Protein AF-A0A6V8ENW2-F1 (afdb_monomer_lite)

Foldseek 3Di:
DPDDLVVLVVQVVVVVVVPDPDDDDLLNNLCSLVPPPDDPVLVVVLVVVVVVDDPDDDSSNSSVVSVVSVVVVVVVD

Sequence (77 aa):
MPIDDEESVKRLNHLLDSSDKKSIGIDSIINTIIGEDADDEIKQLVKIALDNFGAGITMKELAEGVMNLYKWRESQC

Secondary structure (DSSP, 8-state):
----HHHHHHHHHHHHHH--SS---HHHHHHHHHGGG--HHHHHHHHHHHHHS-S---HHHHHHHHHHHHHHHHTT-

Radius of gyration: 12.24 Å; chains: 1; bounding box: 31×27×26 Å

pLDDT: mean 75.37, std 12.35, range [44.38, 88.31]

Structure (mmCIF, N/CA/C/O backbone):
data_AF-A0A6V8ENW2-F1
#
_entry.id   AF-A0A6V8ENW2-F1
#
loop_
_atom_site.group_PDB
_atom_site.id
_atom_site.type_symbol
_atom_site.label_atom_id
_atom_site.label_alt_id
_atom_site.label_comp_id
_atom_site.label_asym_id
_atom_site.label_entity_id
_atom_site.label_seq_id
_atom_site.pdbx_PDB_ins_code
_atom_site.Cartn_x
_atom_site.Cartn_y
_atom_site.Cartn_z
_atom_site.occupancy
_atom_site.B_iso_or_equiv
_atom_site.auth_seq_id
_atom_site.auth_comp_id
_atom_site.auth_asym_id
_atom_site.auth_atom_id
_atom_site.pdbx_PDB_model_num
ATOM 1 N N . MET A 1 1 ? 17.488 8.848 -5.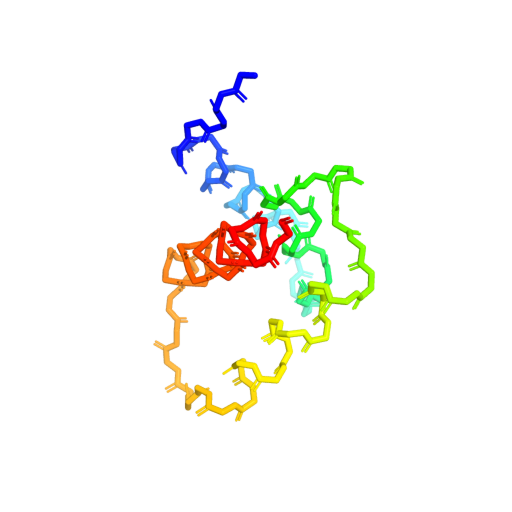234 1.00 44.38 1 MET A N 1
ATOM 2 C CA . MET A 1 1 ? 17.725 8.746 -3.775 1.00 44.38 1 MET A CA 1
ATOM 3 C C . MET A 1 1 ? 16.789 7.671 -3.260 1.00 44.38 1 MET A C 1
ATOM 5 O O . MET A 1 1 ? 15.634 7.725 -3.665 1.00 44.38 1 MET A O 1
ATOM 9 N N . PRO A 1 2 ? 17.243 6.684 -2.470 1.00 47.12 2 PRO A N 1
ATOM 10 C CA . PRO A 1 2 ? 16.310 5.752 -1.855 1.00 47.12 2 PRO A CA 1
ATOM 11 C C . PRO A 1 2 ? 15.464 6.549 -0.860 1.00 47.12 2 PRO A C 1
ATOM 13 O O . PRO A 1 2 ? 16.010 7.294 -0.049 1.00 47.12 2 PRO A O 1
ATOM 16 N N . ILE A 1 3 ? 14.144 6.473 -0.995 1.00 52.34 3 ILE A N 1
ATOM 17 C CA . ILE A 1 3 ? 13.227 7.053 -0.019 1.00 52.34 3 ILE A CA 1
ATOM 18 C C . ILE A 1 3 ? 13.391 6.224 1.254 1.00 52.34 3 ILE A C 1
ATOM 20 O O . ILE A 1 3 ? 13.082 5.034 1.256 1.00 52.34 3 ILE A O 1
ATOM 24 N N . ASP A 1 4 ? 13.962 6.839 2.290 1.00 60.94 4 ASP A N 1
ATOM 2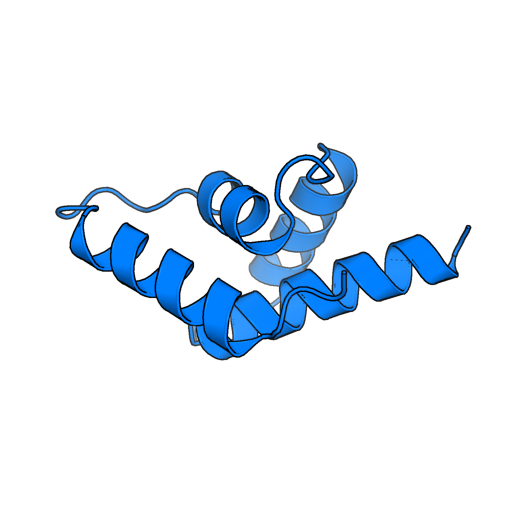5 C CA . ASP A 1 4 ? 14.060 6.262 3.627 1.00 60.94 4 ASP A CA 1
ATOM 26 C C . ASP A 1 4 ? 12.645 5.934 4.120 1.00 60.94 4 ASP A C 1
ATOM 28 O O . ASP A 1 4 ? 11.758 6.794 4.117 1.00 60.94 4 ASP A O 1
ATOM 32 N N . ASP A 1 5 ? 12.431 4.687 4.545 1.00 61.97 5 ASP A N 1
ATOM 33 C CA . ASP A 1 5 ? 11.121 4.142 4.931 1.00 61.97 5 ASP A CA 1
ATOM 34 C C . ASP A 1 5 ? 10.420 4.996 6.014 1.00 61.97 5 ASP A C 1
ATOM 36 O O . ASP A 1 5 ? 9.191 5.038 6.110 1.00 61.97 5 ASP A O 1
ATOM 40 N N . GLU A 1 6 ? 11.194 5.750 6.799 1.00 68.44 6 GLU A N 1
ATOM 41 C CA . GLU A 1 6 ? 10.705 6.665 7.831 1.00 68.44 6 GLU A CA 1
ATOM 42 C C . GLU A 1 6 ? 9.984 7.905 7.261 1.00 68.44 6 GLU A C 1
ATOM 44 O O . GLU A 1 6 ? 9.015 8.395 7.854 1.00 68.44 6 GLU A O 1
ATOM 49 N N . GLU A 1 7 ? 10.409 8.410 6.096 1.00 71.81 7 GLU A N 1
ATOM 50 C CA . GLU A 1 7 ? 9.782 9.577 5.463 1.00 71.81 7 GLU A CA 1
ATOM 51 C C . GLU A 1 7 ? 8.421 9.209 4.854 1.00 71.81 7 GLU A C 1
ATOM 53 O O . GLU A 1 7 ? 7.437 9.938 5.023 1.00 71.81 7 GLU A O 1
ATOM 58 N N . SER A 1 8 ? 8.330 8.027 4.237 1.00 69.31 8 SER A N 1
ATOM 59 C CA . SER A 1 8 ? 7.083 7.462 3.705 1.00 69.31 8 SER A CA 1
ATOM 60 C C . SER A 1 8 ? 6.031 7.275 4.799 1.00 69.31 8 SER A C 1
ATOM 62 O O . SER A 1 8 ? 4.868 7.653 4.630 1.00 69.31 8 SER A O 1
ATOM 64 N N . VAL A 1 9 ? 6.441 6.762 5.964 1.00 73.62 9 VAL A N 1
ATOM 65 C CA . VAL A 1 9 ? 5.548 6.562 7.114 1.00 73.62 9 VAL A CA 1
ATOM 66 C C . VAL A 1 9 ? 5.062 7.897 7.687 1.00 73.62 9 VAL A C 1
ATOM 68 O O . VAL A 1 9 ? 3.889 8.017 8.053 1.00 73.62 9 VAL A O 1
ATOM 71 N N . LYS A 1 10 ? 5.908 8.933 7.737 1.00 77.06 10 LYS A N 1
ATOM 72 C CA . LYS A 1 10 ? 5.482 10.279 8.161 1.00 77.06 10 LYS A CA 1
ATOM 73 C C . LYS A 1 10 ? 4.451 10.890 7.216 1.00 77.06 10 LYS A C 1
ATOM 75 O O . LYS A 1 10 ? 3.455 11.439 7.687 1.00 77.06 10 LYS A O 1
ATOM 80 N N . ARG A 1 11 ? 4.650 10.766 5.902 1.00 73.12 11 ARG A N 1
ATOM 81 C CA . ARG A 1 11 ? 3.702 11.265 4.890 1.00 73.12 11 ARG A CA 1
ATOM 82 C C . ARG A 1 11 ? 2.351 10.554 4.973 1.00 73.12 11 ARG A C 1
ATOM 84 O O . ARG A 1 11 ? 1.313 11.209 4.922 1.00 73.12 11 ARG A O 1
ATOM 91 N N . LEU A 1 12 ? 2.362 9.238 5.189 1.00 69.75 12 LEU A N 1
ATOM 92 C CA . LEU A 1 12 ? 1.147 8.450 5.410 1.00 69.75 12 LEU A CA 1
ATOM 93 C C . LEU A 1 12 ? 0.392 8.875 6.670 1.00 69.75 12 LEU A C 1
ATOM 95 O O . LEU A 1 12 ? -0.819 9.074 6.611 1.00 69.75 12 LEU A O 1
ATOM 99 N N . ASN A 1 13 ? 1.093 9.066 7.790 1.00 70.62 13 ASN A N 1
ATOM 100 C CA . ASN A 1 13 ? 0.469 9.540 9.028 1.00 70.62 13 ASN A CA 1
ATOM 101 C C . ASN A 1 13 ? -0.149 10.933 8.858 1.00 70.62 13 ASN A C 1
ATOM 103 O O . ASN A 1 13 ? -1.267 11.155 9.306 1.00 70.62 13 ASN A O 1
ATOM 107 N N . HIS A 1 14 ? 0.519 11.845 8.149 1.00 72.75 14 HIS A N 1
ATOM 108 C CA . HIS A 1 14 ? -0.032 13.174 7.879 1.00 72.75 14 HIS A CA 1
ATOM 109 C C . HIS A 1 14 ? -1.294 13.125 7.000 1.00 72.75 14 HIS A C 1
ATOM 111 O O . HIS A 1 14 ? -2.231 13.896 7.211 1.00 72.75 14 HIS A O 1
ATOM 117 N N . LEU A 1 15 ? -1.354 12.211 6.026 1.00 69.38 15 LEU A N 1
ATOM 118 C CA . LEU A 1 15 ? -2.559 11.997 5.220 1.00 69.38 15 LEU A CA 1
ATOM 119 C C . LEU A 1 15 ? -3.704 11.403 6.035 1.00 69.38 15 LEU A C 1
ATOM 121 O O . LEU A 1 15 ? -4.841 11.812 5.832 1.00 69.38 15 LEU A O 1
ATOM 125 N N . LEU A 1 16 ? -3.417 10.485 6.957 1.00 64.81 16 LEU A N 1
ATOM 126 C CA . LEU A 1 16 ? -4.403 9.913 7.880 1.00 64.81 16 LEU A CA 1
ATOM 127 C C . LEU A 1 16 ? -4.980 10.970 8.823 1.00 64.81 16 LEU A C 1
ATOM 129 O O . LEU A 1 16 ? -6.195 11.022 8.988 1.00 64.81 16 LEU A O 1
ATOM 133 N N . ASP A 1 17 ? -4.128 11.843 9.362 1.00 64.62 17 ASP A N 1
ATOM 134 C CA . ASP A 1 17 ? -4.525 12.933 10.262 1.00 64.62 17 ASP A CA 1
ATOM 135 C C . ASP A 1 17 ? -5.345 14.012 9.530 1.00 64.62 17 ASP A C 1
ATOM 137 O O . ASP A 1 17 ? -6.316 14.544 10.059 1.00 64.62 17 ASP A O 1
ATOM 141 N N . SER A 1 18 ? -5.009 14.279 8.262 1.00 59.94 18 SER A N 1
ATOM 142 C CA . SER A 1 18 ? -5.733 15.240 7.413 1.00 59.94 18 SER A CA 1
ATOM 143 C C . SER A 1 18 ? -7.023 14.671 6.804 1.00 59.94 18 SER A C 1
ATOM 145 O O . SER A 1 18 ? -7.857 15.422 6.295 1.00 59.94 18 SER A O 1
ATOM 147 N N . SER A 1 19 ? -7.194 13.346 6.811 1.00 53.25 19 SER A N 1
ATOM 148 C CA . SER A 1 19 ? -8.357 12.671 6.233 1.00 53.25 19 SER A CA 1
ATOM 149 C C . SER A 1 19 ? -9.413 12.446 7.303 1.00 53.25 19 SER A C 1
ATOM 151 O O . SER A 1 19 ? -9.640 11.335 7.775 1.00 53.25 19 SER A O 1
ATOM 153 N N . ASP A 1 20 ? -10.093 13.530 7.660 1.00 47.56 20 ASP A N 1
ATOM 154 C CA . ASP A 1 20 ? -11.310 13.528 8.466 1.00 47.56 20 ASP A CA 1
ATOM 155 C C . ASP A 1 20 ? -12.339 12.533 7.880 1.00 47.56 20 ASP A C 1
ATOM 157 O O . ASP A 1 20 ? -13.056 12.829 6.921 1.00 47.56 20 ASP A O 1
ATOM 161 N N . LYS A 1 21 ? -12.372 11.303 8.416 1.00 47.03 21 LYS A N 1
ATOM 162 C CA . LYS A 1 21 ? -13.400 10.256 8.217 1.00 47.03 21 LYS A CA 1
ATOM 163 C C . LYS A 1 21 ? -13.803 9.903 6.775 1.00 47.03 21 LYS A C 1
ATOM 165 O O . LYS A 1 21 ? -14.810 9.221 6.577 1.00 47.03 21 LYS A O 1
ATOM 170 N N . LYS A 1 22 ? -13.036 10.292 5.759 1.00 44.88 22 LYS A N 1
ATOM 171 C CA . LYS A 1 22 ? -13.177 9.757 4.401 1.00 44.88 22 LYS A CA 1
ATOM 172 C C . LYS A 1 22 ? -12.199 8.611 4.248 1.00 44.88 22 LYS A C 1
ATOM 174 O O . LYS A 1 22 ? -11.005 8.802 4.433 1.00 44.88 22 LYS A O 1
ATOM 179 N N . SER A 1 23 ? -12.733 7.435 3.921 1.00 51.69 23 SER A N 1
ATOM 180 C CA . SER A 1 23 ? -11.966 6.257 3.516 1.00 51.69 23 SER A CA 1
ATOM 181 C C . SER A 1 23 ? -10.843 6.694 2.578 1.00 51.69 23 SER A C 1
ATOM 183 O O . SER A 1 23 ? -11.113 7.052 1.431 1.00 51.69 23 SER A O 1
ATOM 185 N N . ILE A 1 24 ? -9.605 6.723 3.073 1.00 63.12 24 ILE A N 1
ATOM 186 C CA . ILE A 1 24 ? -8.450 6.998 2.227 1.00 63.12 24 ILE A CA 1
ATOM 187 C C . ILE A 1 24 ? -8.415 5.871 1.206 1.00 63.12 24 ILE A C 1
ATOM 189 O O . ILE A 1 24 ? -8.358 4.694 1.565 1.00 63.12 24 ILE A O 1
ATOM 193 N N . GLY A 1 25 ? -8.527 6.233 -0.069 1.00 73.00 25 GLY A N 1
ATOM 194 C CA . GLY A 1 25 ? -8.436 5.264 -1.146 1.00 73.00 25 GLY A CA 1
ATOM 195 C C . GLY A 1 25 ? -7.055 4.620 -1.135 1.00 73.00 25 GLY A C 1
ATOM 196 O O . GLY A 1 25 ? -6.048 5.314 -0.989 1.00 73.00 25 GLY A O 1
ATOM 197 N N . ILE A 1 26 ? -7.005 3.303 -1.330 1.00 76.19 26 ILE A N 1
ATOM 198 C CA . ILE A 1 26 ? -5.758 2.544 -1.509 1.00 76.19 26 ILE A CA 1
ATOM 199 C C . ILE A 1 26 ? -4.864 3.207 -2.570 1.00 76.19 26 ILE A C 1
ATOM 201 O O . ILE A 1 26 ? -3.657 3.308 -2.380 1.00 76.19 26 ILE A O 1
ATOM 205 N N . ASP A 1 27 ? -5.452 3.771 -3.627 1.00 81.44 27 ASP A N 1
ATOM 206 C CA . ASP A 1 27 ? -4.731 4.523 -4.658 1.00 81.44 27 ASP A CA 1
ATOM 207 C C . ASP A 1 27 ? -3.965 5.741 -4.101 1.00 81.44 27 ASP A C 1
ATOM 209 O O . ASP A 1 27 ? -2.828 5.989 -4.497 1.00 81.44 27 ASP A O 1
ATOM 213 N N . SER A 1 28 ? -4.536 6.479 -3.141 1.00 81.81 28 SER A N 1
ATOM 214 C CA . SER A 1 28 ? -3.847 7.602 -2.485 1.00 81.81 28 SER A CA 1
ATOM 215 C C . SER A 1 28 ? -2.681 7.127 -1.620 1.00 81.81 28 SER A C 1
ATOM 217 O O . SER A 1 28 ? -1.638 7.778 -1.592 1.00 81.81 28 SER A O 1
ATOM 219 N N . ILE A 1 29 ? -2.835 5.987 -0.943 1.00 81.94 29 ILE A N 1
ATOM 220 C CA . ILE A 1 29 ? -1.769 5.375 -0.139 1.00 81.94 29 ILE A CA 1
ATOM 221 C C . ILE A 1 29 ? -0.600 4.972 -1.039 1.00 81.94 29 ILE A C 1
ATOM 223 O O . ILE A 1 29 ? 0.540 5.337 -0.764 1.00 81.94 29 ILE A O 1
ATOM 227 N N . ILE A 1 30 ? -0.885 4.299 -2.153 1.00 83.81 30 ILE A N 1
ATOM 228 C CA . ILE A 1 30 ? 0.134 3.837 -3.103 1.00 83.81 30 ILE A CA 1
ATOM 229 C C . ILE A 1 30 ? 0.885 5.021 -3.712 1.00 83.81 30 ILE A C 1
ATOM 231 O O . ILE A 1 30 ? 2.113 5.037 -3.684 1.00 83.81 30 ILE A O 1
ATOM 235 N N . ASN A 1 31 ? 0.166 6.052 -4.169 1.00 85.06 31 ASN A N 1
ATOM 236 C CA . ASN A 1 31 ? 0.781 7.270 -4.706 1.00 85.06 31 ASN A CA 1
ATOM 237 C C . ASN A 1 31 ? 1.651 7.994 -3.667 1.00 85.06 31 ASN A C 1
ATOM 239 O O . ASN A 1 31 ? 2.616 8.657 -4.022 1.00 85.06 31 ASN A O 1
ATOM 243 N N . THR A 1 32 ? 1.331 7.873 -2.378 1.00 86.25 32 THR A N 1
ATOM 244 C CA . THR A 1 32 ? 2.139 8.472 -1.305 1.00 86.25 32 THR A CA 1
ATOM 245 C C . THR A 1 32 ? 3.437 7.709 -1.069 1.00 86.25 32 THR A C 1
ATOM 247 O O . THR A 1 32 ? 4.457 8.325 -0.768 1.00 86.25 32 THR A O 1
ATOM 250 N N . ILE A 1 33 ? 3.391 6.379 -1.178 1.00 84.12 33 ILE A N 1
ATOM 251 C CA . ILE A 1 33 ? 4.533 5.495 -0.917 1.00 84.12 33 ILE A CA 1
ATOM 252 C C . ILE A 1 33 ? 5.500 5.484 -2.102 1.00 84.12 33 ILE A C 1
ATOM 254 O O . ILE A 1 33 ? 6.705 5.598 -1.906 1.00 84.12 33 ILE A O 1
ATOM 258 N N . ILE A 1 34 ? 4.971 5.332 -3.317 1.00 82.56 34 ILE A N 1
ATOM 259 C CA . ILE A 1 34 ? 5.766 5.161 -4.541 1.00 82.56 34 ILE A CA 1
ATOM 260 C C . ILE A 1 34 ? 6.026 6.508 -5.233 1.00 82.56 34 ILE A C 1
ATOM 262 O O . ILE A 1 34 ? 7.053 6.684 -5.879 1.00 82.56 34 ILE A O 1
ATOM 266 N N . GLY A 1 35 ? 5.151 7.500 -5.054 1.00 82.75 35 GLY A N 1
ATOM 267 C CA . GLY A 1 35 ? 5.296 8.804 -5.697 1.00 82.75 35 GLY A CA 1
ATOM 268 C C . GLY A 1 35 ? 4.867 8.783 -7.164 1.00 82.75 35 GLY A C 1
ATOM 269 O O . GLY A 1 35 ? 3.862 8.171 -7.520 1.00 82.75 35 GLY A O 1
ATOM 270 N N . GLU A 1 36 ? 5.610 9.491 -8.013 1.00 79.69 36 GLU A N 1
ATOM 271 C CA . GLU A 1 36 ? 5.284 9.680 -9.436 1.00 79.69 36 GLU A CA 1
ATOM 272 C C . GLU A 1 36 ? 5.416 8.392 -10.266 1.00 79.69 36 GLU A C 1
ATOM 274 O O . GLU A 1 36 ? 4.789 8.282 -11.316 1.00 79.69 36 GLU A O 1
ATOM 279 N N . ASP A 1 37 ? 6.151 7.397 -9.760 1.00 79.62 37 ASP A N 1
ATOM 280 C CA . ASP A 1 37 ? 6.316 6.080 -10.389 1.00 79.62 37 ASP A CA 1
ATOM 281 C C . ASP A 1 37 ? 5.113 5.140 -10.151 1.00 79.62 37 ASP A C 1
ATOM 283 O O . ASP A 1 37 ? 5.115 3.988 -10.582 1.00 79.62 37 ASP A O 1
ATOM 287 N N . ALA A 1 38 ? 4.073 5.607 -9.449 1.00 83.56 38 ALA A N 1
ATOM 288 C CA . ALA A 1 38 ? 2.867 4.834 -9.168 1.00 83.56 38 ALA A CA 1
ATOM 289 C C . ALA A 1 38 ? 1.926 4.752 -10.386 1.00 83.56 38 ALA A C 1
ATOM 291 O O . ALA A 1 38 ? 1.004 5.560 -10.563 1.00 83.56 38 ALA A O 1
ATOM 292 N N . ASP A 1 39 ? 2.105 3.722 -11.202 1.00 86.88 39 ASP A N 1
ATOM 293 C CA . ASP A 1 39 ? 1.256 3.406 -12.350 1.00 86.88 39 ASP A CA 1
ATOM 294 C C . ASP A 1 39 ? 0.046 2.513 -11.992 1.00 86.88 39 ASP A C 1
ATOM 296 O O . ASP A 1 39 ? -0.196 2.154 -10.836 1.00 86.88 39 ASP A O 1
ATOM 300 N N . ASP A 1 40 ? -0.791 2.204 -12.983 1.00 86.00 40 ASP A N 1
ATOM 301 C CA . ASP A 1 40 ? -2.004 1.407 -12.771 1.00 86.00 40 ASP A CA 1
ATOM 302 C C . ASP A 1 40 ? -1.719 -0.079 -12.506 1.00 86.00 40 ASP A C 1
ATOM 304 O O . ASP A 1 40 ? -2.500 -0.726 -11.803 1.00 86.00 40 ASP A O 1
ATOM 308 N N . GLU A 1 41 ? -0.597 -0.622 -12.991 1.00 86.12 41 GLU A N 1
ATOM 309 C CA . GLU A 1 41 ? -0.225 -2.021 -12.768 1.00 86.12 41 GLU A CA 1
ATOM 310 C C . GLU A 1 41 ? 0.105 -2.254 -11.293 1.00 86.12 41 GLU A C 1
ATOM 312 O O . GLU A 1 41 ? -0.469 -3.144 -10.658 1.00 86.12 41 GLU A O 1
ATOM 317 N N . ILE A 1 42 ? 0.947 -1.397 -10.701 1.00 86.25 42 ILE A N 1
ATOM 318 C CA . ILE A 1 42 ? 1.279 -1.516 -9.277 1.00 86.25 42 ILE A CA 1
ATOM 319 C C . ILE A 1 42 ? 0.044 -1.306 -8.392 1.00 86.25 42 ILE A C 1
ATOM 321 O O . ILE A 1 42 ? -0.121 -1.994 -7.382 1.00 86.25 42 ILE A O 1
ATOM 325 N N . LYS A 1 43 ? -0.892 -0.439 -8.805 1.00 87.25 43 LYS A N 1
ATOM 326 C CA . LYS A 1 43 ? -2.167 -0.256 -8.096 1.00 87.25 43 LYS A CA 1
ATOM 327 C C . LYS A 1 43 ? -3.040 -1.498 -8.124 1.00 87.25 43 LYS A C 1
ATOM 329 O O . LYS A 1 43 ? -3.641 -1.838 -7.103 1.00 87.25 43 LYS A O 1
ATOM 334 N N . GLN A 1 44 ? -3.108 -2.187 -9.258 1.00 87.81 44 GLN A N 1
ATOM 335 C CA . GLN A 1 44 ? -3.837 -3.447 -9.356 1.00 87.81 44 GLN A CA 1
ATOM 336 C C . GLN A 1 44 ? -3.178 -4.553 -8.535 1.00 87.81 44 GLN A C 1
ATOM 338 O O . GLN A 1 44 ? -3.878 -5.250 -7.804 1.00 87.81 44 GLN A O 1
ATOM 343 N N . LEU A 1 45 ? -1.851 -4.676 -8.586 1.00 87.19 45 LEU A N 1
ATOM 344 C CA . LEU A 1 45 ? -1.118 -5.675 -7.809 1.00 87.19 45 LEU A CA 1
ATOM 345 C C . LEU A 1 45 ? -1.339 -5.502 -6.301 1.00 87.19 45 LEU A C 1
ATOM 347 O O . LEU A 1 45 ? -1.625 -6.473 -5.602 1.00 87.19 45 LEU A O 1
ATOM 351 N N . VAL A 1 46 ? -1.283 -4.263 -5.805 1.00 86.06 46 VAL A N 1
ATOM 352 C CA . VAL A 1 46 ? -1.546 -3.958 -4.392 1.00 86.06 46 VAL A CA 1
ATOM 353 C C . VAL A 1 46 ? -3.000 -4.247 -4.019 1.00 86.06 46 VAL A C 1
ATOM 355 O O . VAL A 1 46 ? -3.245 -4.821 -2.961 1.00 86.06 46 VAL A O 1
ATOM 358 N N . LYS A 1 47 ? -3.972 -3.905 -4.875 1.00 85.88 47 LYS A N 1
ATOM 359 C CA . LYS A 1 47 ? -5.391 -4.232 -4.641 1.00 85.88 47 LYS A CA 1
ATOM 360 C C . LYS A 1 47 ? -5.615 -5.739 -4.548 1.00 85.88 47 LYS A C 1
ATOM 362 O O . LYS A 1 47 ? -6.229 -6.185 -3.590 1.00 85.88 47 LYS A O 1
ATOM 367 N N . ILE A 1 48 ? -5.058 -6.520 -5.475 1.00 86.75 48 ILE A N 1
ATOM 368 C CA . ILE A 1 48 ? -5.145 -7.990 -5.456 1.00 86.75 48 ILE A CA 1
ATOM 369 C C . ILE A 1 48 ? -4.498 -8.554 -4.188 1.00 86.75 48 ILE A C 1
ATOM 371 O O . ILE A 1 48 ? -5.058 -9.448 -3.556 1.00 86.75 48 ILE A O 1
ATOM 375 N N . ALA A 1 49 ? -3.332 -8.029 -3.798 1.00 85.06 49 ALA A N 1
ATOM 376 C CA . ALA A 1 49 ? -2.659 -8.445 -2.576 1.00 85.06 49 ALA A CA 1
ATOM 377 C C . ALA A 1 49 ? -3.519 -8.157 -1.340 1.00 85.06 49 ALA A C 1
ATOM 379 O O . ALA A 1 49 ? -3.651 -9.033 -0.496 1.00 85.06 49 ALA A O 1
ATOM 380 N N . LEU A 1 50 ? -4.144 -6.978 -1.260 1.00 81.56 50 LEU A N 1
ATOM 381 C CA . LEU A 1 50 ? -5.008 -6.586 -0.145 1.00 81.56 50 LEU A CA 1
ATOM 382 C C . LEU A 1 50 ? -6.339 -7.334 -0.104 1.00 81.56 50 LEU A C 1
ATOM 384 O O . LEU A 1 50 ? -6.791 -7.655 0.984 1.00 81.56 50 LEU A O 1
ATOM 388 N N . ASP A 1 51 ? -6.948 -7.645 -1.247 1.00 82.25 51 ASP A N 1
ATOM 389 C CA . ASP A 1 51 ? -8.149 -8.492 -1.305 1.00 82.25 51 ASP A CA 1
ATOM 390 C C . ASP A 1 51 ? -7.861 -9.907 -0.776 1.00 82.25 51 ASP A C 1
ATOM 392 O O . ASP A 1 51 ? -8.720 -10.552 -0.176 1.00 82.25 51 ASP A O 1
ATOM 396 N N . ASN A 1 52 ? -6.631 -10.387 -0.980 1.00 79.50 52 ASN A N 1
ATOM 397 C CA . ASN A 1 52 ? -6.185 -11.702 -0.526 1.00 79.50 52 ASN A CA 1
ATOM 398 C C . ASN A 1 52 ? -5.627 -11.679 0.911 1.00 79.50 52 ASN A C 1
ATOM 400 O O . ASN A 1 52 ? -5.570 -12.709 1.585 1.00 79.50 52 ASN A O 1
ATOM 404 N N . PHE A 1 53 ? -5.217 -10.505 1.394 1.00 70.19 53 PHE A N 1
ATOM 405 C CA . PHE A 1 53 ? -4.766 -10.298 2.763 1.00 70.19 53 PHE A CA 1
ATOM 406 C C . PHE A 1 53 ? -5.986 -10.008 3.643 1.00 70.19 53 PHE A C 1
ATOM 408 O O . PHE A 1 53 ? -6.632 -8.974 3.524 1.00 70.19 53 PHE A O 1
ATOM 415 N N . GLY A 1 54 ? -6.334 -10.941 4.530 1.00 59.31 54 GLY A N 1
ATOM 416 C CA . GLY A 1 54 ? -7.482 -10.782 5.426 1.00 59.31 54 GLY A CA 1
ATOM 417 C C . GLY A 1 54 ? -7.438 -9.502 6.281 1.00 59.31 54 GLY A C 1
ATOM 418 O O . GLY A 1 54 ? -6.425 -8.809 6.380 1.00 59.31 54 GLY A O 1
ATOM 419 N N . ALA A 1 55 ? -8.555 -9.191 6.947 1.00 64.25 55 ALA A N 1
ATOM 420 C CA . ALA A 1 55 ? -8.670 -8.002 7.790 1.00 64.25 55 ALA A CA 1
ATOM 421 C C . ALA A 1 55 ? -7.637 -8.011 8.936 1.00 64.25 55 ALA A C 1
ATOM 423 O O . ALA A 1 55 ? -7.644 -8.919 9.767 1.00 64.25 55 ALA A O 1
ATOM 424 N N . GLY A 1 56 ? -6.785 -6.981 8.998 1.00 66.38 56 GLY A N 1
ATOM 425 C CA . GLY A 1 56 ? -5.814 -6.811 10.087 1.00 66.38 56 GLY A CA 1
ATOM 426 C C . GLY A 1 56 ? -4.447 -6.227 9.718 1.00 66.38 56 GLY A C 1
ATOM 427 O O . GLY A 1 56 ? -3.548 -6.310 10.545 1.00 66.38 56 GLY A O 1
ATOM 428 N N . ILE A 1 57 ? -4.262 -5.651 8.525 1.00 73.69 57 ILE A N 1
ATOM 429 C CA . ILE A 1 57 ? -3.000 -4.992 8.153 1.00 73.69 57 ILE A CA 1
ATOM 430 C C . ILE A 1 57 ? -2.844 -3.651 8.874 1.00 73.69 57 ILE A C 1
ATOM 432 O O . ILE A 1 57 ? -3.739 -2.802 8.848 1.00 73.69 57 ILE A O 1
ATOM 436 N N . THR A 1 58 ? -1.683 -3.440 9.492 1.00 80.81 58 THR A N 1
ATOM 437 C CA . THR A 1 58 ? -1.282 -2.116 9.976 1.00 80.81 58 THR A CA 1
ATOM 438 C C . THR A 1 58 ? -0.767 -1.252 8.825 1.00 80.81 58 THR A C 1
ATOM 440 O O . THR A 1 58 ? -0.273 -1.752 7.817 1.00 80.81 58 THR A O 1
ATOM 443 N N . MET A 1 59 ? -0.805 0.076 8.969 1.00 75.25 59 MET A N 1
ATOM 444 C CA . MET A 1 59 ? -0.298 0.965 7.911 1.00 75.25 59 MET A CA 1
ATOM 445 C C . MET A 1 59 ? 1.193 0.799 7.619 1.00 75.25 59 MET A C 1
ATOM 447 O O . MET A 1 59 ? 1.627 1.056 6.498 1.00 75.25 59 MET A O 1
ATOM 451 N N . LYS A 1 60 ? 1.969 0.342 8.604 1.00 79.62 60 LYS A N 1
ATOM 452 C CA . LYS A 1 60 ? 3.379 0.018 8.406 1.00 79.62 60 LYS A CA 1
ATOM 453 C C . LYS A 1 60 ? 3.532 -1.200 7.490 1.00 79.62 60 LYS A C 1
ATOM 455 O O . LYS A 1 60 ? 4.228 -1.112 6.488 1.00 79.62 60 LYS A O 1
ATOM 460 N N . GLU A 1 61 ? 2.809 -2.280 7.779 1.00 82.25 61 GLU A N 1
ATOM 461 C CA . GLU A 1 61 ? 2.814 -3.494 6.951 1.00 82.2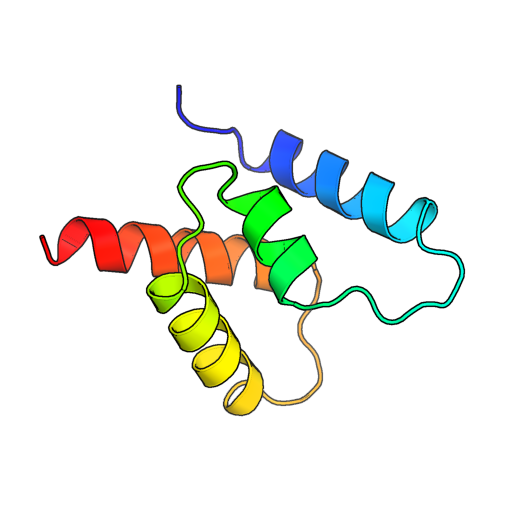5 61 GLU A CA 1
ATOM 462 C C . GLU A 1 61 ? 2.286 -3.229 5.542 1.00 82.25 61 GLU A C 1
ATOM 464 O O . GLU A 1 61 ? 2.808 -3.781 4.577 1.00 82.25 61 GLU A O 1
ATOM 469 N N . LEU A 1 62 ? 1.293 -2.343 5.406 1.00 83.12 62 LEU A N 1
ATOM 470 C CA . LEU A 1 62 ? 0.813 -1.896 4.103 1.00 83.12 62 LEU A CA 1
ATOM 471 C C . LEU A 1 62 ? 1.923 -1.191 3.319 1.00 83.12 62 LEU A C 1
ATOM 473 O O . LEU A 1 62 ? 2.161 -1.528 2.164 1.00 83.12 62 LEU A O 1
ATOM 477 N N . ALA A 1 63 ? 2.613 -0.234 3.941 1.00 83.50 63 ALA A N 1
ATOM 478 C CA . ALA A 1 63 ? 3.687 0.508 3.291 1.00 83.50 63 ALA A CA 1
ATOM 479 C C . ALA A 1 63 ? 4.860 -0.398 2.893 1.00 83.50 63 ALA A C 1
ATOM 481 O O . ALA A 1 63 ? 5.321 -0.347 1.751 1.00 83.50 63 ALA A O 1
ATOM 482 N N . GLU A 1 64 ? 5.292 -1.272 3.805 1.00 85.44 64 GLU A N 1
ATOM 483 C CA . GLU A 1 64 ? 6.337 -2.266 3.549 1.00 85.44 64 GLU A CA 1
ATOM 484 C C . GLU A 1 64 ? 5.917 -3.239 2.437 1.00 85.44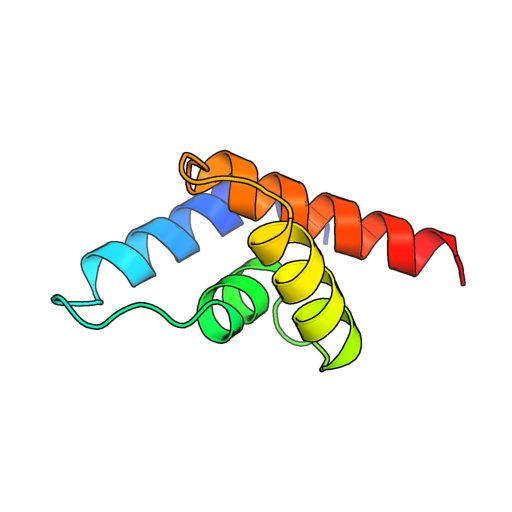 64 GLU A C 1
ATOM 486 O O . GLU A 1 64 ? 6.698 -3.522 1.530 1.00 85.44 64 GLU A O 1
ATOM 491 N N . GLY A 1 65 ? 4.668 -3.711 2.457 1.00 87.00 65 GLY A N 1
ATOM 492 C CA . GLY A 1 65 ? 4.109 -4.600 1.442 1.00 87.00 65 GLY A CA 1
ATOM 493 C C . GLY A 1 65 ? 4.089 -3.968 0.052 1.00 87.00 65 GLY A C 1
ATOM 494 O O . GLY A 1 65 ? 4.580 -4.574 -0.898 1.00 87.00 65 GLY A O 1
ATOM 495 N N . VAL A 1 66 ? 3.591 -2.732 -0.058 1.00 87.50 66 VAL A N 1
ATOM 496 C CA . VAL A 1 66 ? 3.565 -1.956 -1.311 1.00 87.50 66 VAL A CA 1
ATOM 497 C C . VAL A 1 66 ? 4.979 -1.752 -1.858 1.00 87.50 66 VAL A C 1
ATOM 499 O O . VAL A 1 66 ? 5.223 -2.007 -3.036 1.00 87.50 66 VAL A O 1
ATOM 502 N N . MET A 1 67 ? 5.929 -1.350 -1.008 1.00 86.75 67 MET A N 1
ATOM 503 C CA . MET A 1 67 ? 7.317 -1.118 -1.416 1.00 86.75 67 MET A CA 1
ATOM 504 C C . MET A 1 67 ? 8.019 -2.414 -1.848 1.00 86.75 67 MET A C 1
ATOM 506 O O . MET A 1 67 ? 8.768 -2.423 -2.824 1.00 86.75 67 MET A O 1
ATOM 510 N N . ASN A 1 68 ? 7.765 -3.530 -1.162 1.00 88.31 68 ASN A N 1
ATOM 511 C CA . ASN A 1 68 ? 8.309 -4.835 -1.544 1.00 88.31 68 ASN A CA 1
ATOM 512 C C . ASN A 1 68 ? 7.730 -5.336 -2.872 1.00 88.31 68 ASN A C 1
ATOM 514 O O . ASN A 1 68 ? 8.474 -5.867 -3.694 1.00 88.31 68 ASN A O 1
ATOM 518 N N . LEU A 1 69 ? 6.432 -5.128 -3.108 1.00 87.31 69 LEU A N 1
ATOM 519 C CA . LEU A 1 69 ? 5.779 -5.420 -4.387 1.00 87.31 69 LEU A CA 1
ATOM 520 C C . LEU A 1 69 ? 6.364 -4.586 -5.528 1.00 87.31 69 LEU A C 1
ATOM 522 O O . LEU A 1 69 ? 6.661 -5.127 -6.591 1.00 87.31 69 LEU A O 1
ATOM 526 N N . TYR A 1 70 ? 6.588 -3.294 -5.287 1.00 86.50 70 TYR A N 1
ATOM 527 C CA . TYR A 1 70 ? 7.220 -2.404 -6.254 1.00 86.50 70 TYR A CA 1
ATOM 528 C C . TYR A 1 70 ? 8.647 -2.857 -6.596 1.00 86.50 70 TYR A C 1
ATOM 530 O O . TYR A 1 70 ? 8.976 -3.042 -7.764 1.00 86.50 70 TYR A O 1
ATOM 538 N N . LYS A 1 71 ? 9.475 -3.147 -5.583 1.00 86.69 71 LYS A N 1
ATOM 539 C 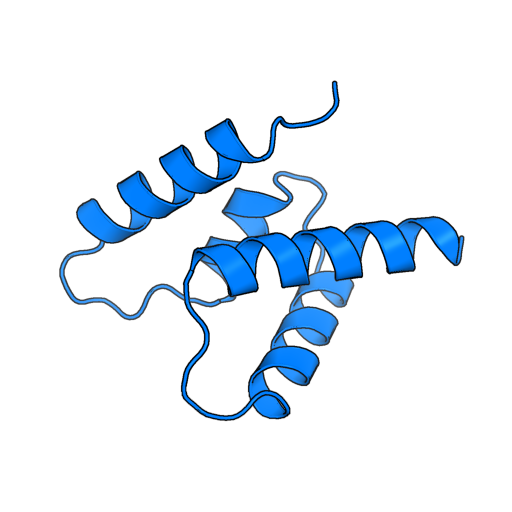CA . LYS A 1 71 ? 10.835 -3.682 -5.776 1.00 86.69 71 LYS A CA 1
ATOM 540 C C . LYS A 1 71 ? 10.840 -5.027 -6.506 1.00 86.69 71 LYS A C 1
ATOM 542 O O . LYS A 1 71 ? 11.717 -5.268 -7.331 1.00 86.69 71 LYS A O 1
ATOM 547 N N . TRP A 1 72 ? 9.885 -5.909 -6.202 1.00 87.88 72 TRP A N 1
ATOM 548 C CA . TRP A 1 72 ? 9.750 -7.186 -6.899 1.00 87.88 72 TRP A CA 1
ATOM 549 C C . TRP A 1 72 ? 9.442 -6.973 -8.381 1.00 87.88 72 TRP A C 1
ATOM 551 O O . TRP A 1 72 ? 10.116 -7.584 -9.206 1.00 87.88 72 TRP A O 1
ATOM 561 N N . ARG A 1 73 ? 8.505 -6.073 -8.716 1.00 84.75 73 ARG A N 1
ATOM 562 C CA . ARG A 1 73 ? 8.200 -5.704 -10.107 1.00 84.75 73 ARG A CA 1
ATOM 563 C C . ARG A 1 73 ? 9.443 -5.203 -10.834 1.00 84.75 73 ARG A C 1
ATOM 565 O O . ARG A 1 73 ? 9.776 -5.725 -11.889 1.00 84.75 73 ARG A O 1
ATOM 572 N N . GLU A 1 74 ? 10.149 -4.240 -10.245 1.00 83.00 74 GLU A N 1
ATOM 573 C CA . GLU A 1 74 ? 11.380 -3.676 -10.816 1.00 83.00 74 GLU A CA 1
ATOM 574 C C . GLU A 1 74 ? 12.459 -4.746 -11.050 1.00 83.00 74 GLU A C 1
ATOM 576 O O . GLU A 1 74 ? 13.246 -4.633 -11.980 1.00 83.00 74 GLU A O 1
ATOM 581 N N . SER A 1 75 ? 12.477 -5.810 -10.241 1.00 85.12 75 SER A N 1
ATOM 582 C CA . SER A 1 75 ? 13.398 -6.941 -10.398 1.00 85.12 75 SER A CA 1
ATOM 583 C C . SER A 1 75 ? 12.959 -7.983 -11.440 1.00 85.12 75 SER A C 1
ATOM 585 O O . SER A 1 75 ? 13.735 -8.901 -11.712 1.00 85.12 75 SER A O 1
ATOM 587 N N . GLN A 1 76 ? 11.727 -7.923 -11.959 1.00 76.38 76 GLN A N 1
ATOM 588 C CA . GLN A 1 76 ? 11.263 -8.786 -13.056 1.00 76.38 76 GLN A CA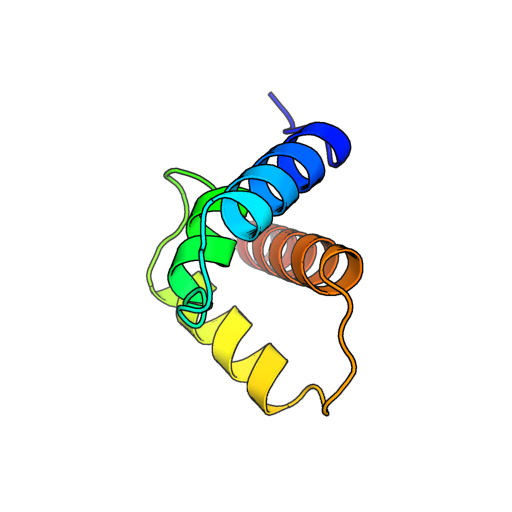 1
ATOM 589 C C . GLN A 1 76 ? 11.553 -8.187 -14.446 1.00 76.38 76 GLN A C 1
ATOM 591 O O . GLN A 1 76 ? 11.412 -8.900 -15.441 1.00 76.38 76 GLN A O 1
ATOM 596 N N . CYS A 1 77 ? 11.942 -6.909 -14.507 1.00 56.75 77 CYS A N 1
ATOM 597 C CA . CYS A 1 77 ? 12.410 -6.215 -15.709 1.00 56.75 77 CYS A CA 1
ATOM 598 C C . CYS A 1 77 ? 13.921 -6.398 -15.911 1.00 56.75 77 CYS A C 1
ATOM 600 O O . CYS A 1 77 ? 14.336 -6.476 -17.090 1.00 56.75 77 CYS A O 1
#